Protein AF-A0A3N9NXD2-F1 (afdb_monomer_lite)

Radius of gyration: 14.03 Å; chains: 1; bounding box: 36×24×41 Å

Foldseek 3Di:
DPDPLVVLLVLLVVVLLVVVQVVVCVVVVHRPPCVSVVVCCVPPVVVLVVLLVQALLSQAPVVVPCVSVSDNDDPNGDNDDD

Sequence (82 aa):
MCADSDIKFLHVQRRRIEYDKWCEGCAIGRDPGSVYVENWIENYAGLYRMAWNNSLCKRCRHYRECGLQVLPVCEQYDDHEQ

Secondary structure (DSSP, 8-state):
---HHHHHHHHHHHHHHHHHHHHHHHHHTS---HHHHHHHHHHHHHHHHHHHHHSGGGT-TTHHHHGGG--S--TT------

pLDDT: mean 88.66, std 11.99, range [41.81, 98.12]

Structure (mmCIF, N/CA/C/O backbone):
data_AF-A0A3N9NXD2-F1
#
_entry.id   AF-A0A3N9NXD2-F1
#
loop_
_atom_site.group_PDB
_atom_site.id
_atom_site.type_symbol
_atom_site.label_atom_id
_atom_site.label_alt_id
_atom_site.label_comp_id
_atom_site.label_asym_id
_atom_site.label_entity_id
_atom_site.label_seq_id
_atom_site.pdbx_PDB_ins_code
_atom_site.Cartn_x
_atom_site.Cartn_y
_atom_site.Cartn_z
_atom_site.occupancy
_atom_site.B_iso_or_equiv
_atom_site.auth_seq_id
_atom_site.auth_comp_id
_atom_site.auth_asym_id
_atom_site.auth_atom_id
_atom_site.pdbx_PDB_model_num
ATOM 1 N N . MET A 1 1 ? 19.478 13.690 -8.902 1.00 42.00 1 MET A N 1
ATOM 2 C CA . MET A 1 1 ? 18.325 13.232 -9.703 1.00 42.00 1 MET A CA 1
ATOM 3 C C . MET A 1 1 ? 17.508 12.318 -8.807 1.00 42.00 1 MET A C 1
ATOM 5 O O . MET A 1 1 ? 17.996 11.243 -8.488 1.00 42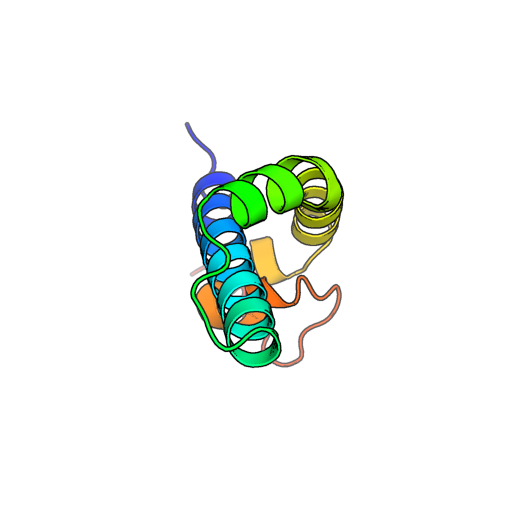.00 1 MET A O 1
ATOM 9 N N . CYS A 1 2 ? 16.353 12.758 -8.301 1.00 45.03 2 CYS A N 1
ATOM 10 C CA . CYS A 1 2 ? 15.442 11.836 -7.616 1.00 45.03 2 CYS A CA 1
ATOM 11 C C . CYS A 1 2 ? 14.900 10.880 -8.680 1.00 45.03 2 CYS A C 1
ATOM 13 O O . CYS A 1 2 ? 14.382 11.341 -9.696 1.00 45.03 2 CYS A O 1
ATOM 15 N N . ALA A 1 3 ? 15.122 9.579 -8.508 1.00 61.59 3 ALA A N 1
ATOM 16 C CA . ALA A 1 3 ? 14.771 8.590 -9.514 1.00 61.59 3 ALA A CA 1
ATOM 17 C C . ALA A 1 3 ? 13.245 8.564 -9.704 1.00 61.59 3 ALA A C 1
ATOM 19 O O . ALA A 1 3 ? 12.502 8.557 -8.727 1.00 61.59 3 ALA A O 1
ATOM 20 N N . ASP A 1 4 ? 12.771 8.508 -10.950 1.00 69.81 4 ASP A N 1
ATOM 21 C CA . ASP A 1 4 ? 11.342 8.431 -11.312 1.00 69.81 4 ASP A CA 1
ATOM 22 C C . ASP A 1 4 ? 10.588 7.316 -10.542 1.00 69.81 4 ASP A C 1
ATOM 24 O O . ASP A 1 4 ? 9.422 7.445 -10.164 1.00 69.81 4 ASP A O 1
ATOM 28 N N . SER A 1 5 ? 11.310 6.248 -10.189 1.00 75.38 5 SER A N 1
ATOM 29 C CA . SER A 1 5 ? 10.838 5.151 -9.337 1.00 75.38 5 SER A CA 1
ATOM 30 C C . SER A 1 5 ? 10.432 5.578 -7.917 1.00 75.38 5 SER A C 1
ATOM 32 O O . SER A 1 5 ? 9.509 4.985 -7.358 1.00 75.38 5 SER A O 1
ATOM 34 N N . ASP A 1 6 ? 11.088 6.572 -7.311 1.00 84.12 6 ASP A N 1
ATOM 35 C CA . ASP A 1 6 ? 10.755 7.033 -5.955 1.00 84.12 6 ASP A CA 1
ATOM 36 C C . ASP A 1 6 ? 9.455 7.844 -5.944 1.00 84.12 6 ASP A C 1
ATOM 38 O O . ASP A 1 6 ? 8.642 7.699 -5.031 1.00 84.12 6 ASP A O 1
ATOM 42 N N . ILE A 1 7 ? 9.205 8.634 -6.993 1.00 88.94 7 ILE A N 1
ATOM 43 C CA . ILE A 1 7 ? 7.944 9.373 -7.161 1.00 88.94 7 ILE A CA 1
ATOM 44 C C . ILE A 1 7 ? 6.782 8.391 -7.355 1.00 88.94 7 ILE A C 1
ATOM 46 O O . ILE A 1 7 ? 5.747 8.513 -6.691 1.00 88.94 7 ILE A O 1
ATOM 50 N N . LYS A 1 8 ? 6.966 7.379 -8.215 1.00 91.69 8 LYS A N 1
ATOM 51 C CA . LYS A 1 8 ? 5.981 6.305 -8.425 1.00 91.69 8 LYS A CA 1
ATOM 52 C C . LYS A 1 8 ? 5.680 5.555 -7.127 1.00 91.69 8 LYS A C 1
ATOM 54 O O . LYS A 1 8 ? 4.509 5.358 -6.799 1.00 91.69 8 LYS A O 1
ATOM 59 N N . PHE A 1 9 ? 6.719 5.206 -6.364 1.00 93.31 9 PHE A N 1
ATOM 60 C CA . PHE A 1 9 ? 6.563 4.537 -5.074 1.00 93.31 9 PHE A CA 1
ATOM 61 C C . PHE A 1 9 ? 5.734 5.367 -4.092 1.00 93.31 9 PHE A C 1
ATOM 63 O O . PHE A 1 9 ? 4.767 4.852 -3.537 1.00 93.31 9 PHE A O 1
ATOM 70 N N . LEU A 1 10 ? 6.080 6.643 -3.889 1.00 92.94 10 LEU A N 1
ATOM 71 C CA . LEU A 1 10 ? 5.366 7.505 -2.941 1.00 92.94 10 LEU A CA 1
ATOM 72 C C . LEU A 1 10 ? 3.883 7.625 -3.297 1.00 92.94 10 LEU A C 1
ATOM 74 O O . LEU A 1 10 ? 3.023 7.571 -2.416 1.00 92.94 10 LEU A O 1
ATOM 78 N N . HIS A 1 11 ? 3.570 7.738 -4.591 1.00 93.81 11 HIS A N 1
ATOM 79 C CA . HIS A 1 11 ? 2.186 7.797 -5.040 1.00 93.81 11 HIS A CA 1
ATOM 80 C C . HIS A 1 11 ? 1.418 6.508 -4.717 1.00 93.81 11 HIS A C 1
ATOM 82 O O . HIS A 1 11 ? 0.315 6.562 -4.169 1.00 93.81 11 HIS A O 1
ATOM 88 N N . VAL A 1 12 ? 2.009 5.352 -5.019 1.00 94.81 12 VAL A N 1
ATOM 89 C CA . VAL A 1 12 ? 1.388 4.042 -4.794 1.00 94.81 12 VAL A CA 1
ATOM 90 C C . VAL A 1 12 ? 1.272 3.708 -3.310 1.00 94.81 12 VAL A C 1
ATOM 92 O O . VAL A 1 12 ? 0.237 3.198 -2.889 1.00 94.81 12 VAL A O 1
ATOM 95 N N . GLN A 1 13 ? 2.285 4.031 -2.504 1.00 95.06 13 GLN A N 1
ATOM 96 C CA . GLN A 1 13 ? 2.249 3.850 -1.053 1.00 95.06 13 GLN A CA 1
ATOM 97 C C . GLN A 1 13 ? 1.110 4.659 -0.434 1.00 95.06 13 GLN A C 1
ATOM 99 O O . GLN A 1 13 ? 0.315 4.115 0.327 1.00 95.06 13 GLN A O 1
ATOM 104 N N . ARG A 1 14 ? 0.983 5.939 -0.802 1.00 95.06 14 ARG A N 1
ATOM 105 C CA . ARG A 1 14 ? -0.116 6.780 -0.326 1.00 95.06 14 ARG A CA 1
ATOM 106 C C . ARG A 1 14 ? -1.475 6.194 -0.706 1.00 95.06 14 ARG A C 1
ATOM 108 O O . ARG A 1 14 ? -2.343 6.075 0.152 1.00 95.06 14 ARG A O 1
ATOM 115 N N . ARG A 1 15 ? -1.641 5.780 -1.966 1.00 95.19 15 ARG A N 1
ATOM 116 C CA . ARG A 1 15 ? -2.895 5.184 -2.446 1.00 95.19 15 ARG A CA 1
ATOM 117 C C . ARG A 1 15 ? -3.225 3.882 -1.710 1.00 95.19 15 ARG A C 1
ATOM 119 O O . ARG A 1 15 ? -4.391 3.619 -1.435 1.00 95.19 15 ARG A O 1
ATOM 126 N N . ARG A 1 16 ? -2.209 3.081 -1.370 1.00 95.38 16 ARG A N 1
ATOM 127 C CA . ARG A 1 16 ? -2.380 1.853 -0.588 1.00 95.38 16 ARG A CA 1
ATOM 128 C C . ARG A 1 16 ? -2.857 2.140 0.831 1.00 95.38 16 ARG A C 1
ATOM 130 O O . ARG A 1 16 ? -3.819 1.520 1.266 1.00 95.38 16 ARG A O 1
ATOM 137 N N . ILE A 1 17 ? -2.237 3.108 1.506 1.00 96.06 17 ILE A N 1
ATOM 138 C CA . ILE A 1 17 ? -2.656 3.557 2.841 1.00 96.06 17 ILE A CA 1
ATOM 139 C C . ILE A 1 17 ? -4.105 4.049 2.810 1.00 96.06 17 ILE A C 1
ATOM 141 O O . ILE A 1 17 ? -4.892 3.679 3.674 1.00 96.06 17 ILE A O 1
ATOM 145 N N . GLU A 1 18 ? -4.471 4.862 1.816 1.00 95.38 18 GLU A N 1
ATOM 146 C CA . GLU A 1 18 ? -5.839 5.372 1.654 1.00 95.38 18 GLU A CA 1
ATOM 147 C C . GLU A 1 18 ? -6.854 4.232 1.462 1.00 95.38 18 GLU A C 1
ATOM 149 O O . GLU A 1 18 ? -7.916 4.254 2.082 1.00 95.38 18 GLU A O 1
ATOM 154 N N . TYR A 1 19 ? -6.512 3.216 0.663 1.00 95.19 19 TYR A N 1
ATOM 155 C CA . TYR A 1 19 ? -7.350 2.032 0.457 1.00 95.19 19 TYR A CA 1
ATOM 156 C C . TYR A 1 19 ? -7.520 1.211 1.741 1.00 95.19 19 TYR A C 1
ATOM 158 O O . TYR A 1 19 ? -8.646 0.940 2.155 1.00 95.19 19 TYR A O 1
ATOM 166 N N . ASP A 1 20 ? -6.416 0.857 2.403 1.00 95.62 20 ASP A N 1
ATOM 167 C CA . ASP A 1 20 ? -6.449 0.038 3.617 1.00 95.62 20 ASP A CA 1
ATOM 168 C C . ASP A 1 20 ? -7.181 0.783 4.757 1.00 95.62 20 ASP A C 1
ATOM 170 O O . ASP A 1 20 ? -8.022 0.204 5.448 1.00 95.62 20 ASP A O 1
ATOM 174 N N . LYS A 1 21 ? -6.958 2.102 4.886 1.00 96.88 21 LYS A N 1
ATOM 175 C CA . LYS A 1 21 ? -7.665 2.968 5.842 1.00 96.88 21 LYS A CA 1
ATOM 176 C C . LYS A 1 21 ? -9.165 3.042 5.551 1.00 96.88 21 LYS A C 1
ATOM 178 O O . LYS A 1 21 ? -9.963 3.052 6.486 1.00 96.88 21 LYS A O 1
ATOM 183 N N . TRP A 1 22 ? -9.563 3.102 4.279 1.00 96.62 22 TRP A N 1
ATOM 184 C CA . TRP A 1 22 ? -10.976 3.066 3.896 1.00 96.62 22 TRP A CA 1
ATOM 185 C C . TRP A 1 22 ? -11.626 1.739 4.290 1.00 96.62 22 TRP A C 1
ATOM 187 O O . TRP A 1 22 ? -12.690 1.742 4.906 1.00 96.62 22 TRP A O 1
ATOM 197 N N . CYS A 1 23 ? -10.969 0.613 3.998 1.00 96.81 23 CYS A N 1
ATOM 198 C CA . CYS A 1 23 ? -11.448 -0.712 4.390 1.00 96.81 23 CYS A CA 1
ATOM 199 C C . CYS A 1 23 ? -11.625 -0.838 5.910 1.00 96.81 23 CYS A C 1
ATOM 201 O O . CYS A 1 23 ? -12.679 -1.291 6.359 1.00 96.81 23 CYS A O 1
ATOM 203 N N . GLU A 1 24 ? -10.643 -0.384 6.694 1.00 97.56 24 GLU A N 1
ATOM 204 C CA . GLU A 1 24 ? -10.749 -0.337 8.157 1.00 97.56 24 GLU A CA 1
ATOM 205 C C . GLU A 1 24 ? -11.922 0.548 8.592 1.00 97.56 24 GLU A C 1
ATOM 207 O O . GLU A 1 24 ? -12.740 0.145 9.417 1.00 97.56 24 GLU A O 1
ATOM 212 N N . GLY A 1 25 ? -12.057 1.733 7.991 1.00 97.75 25 GLY A N 1
ATOM 213 C CA . GLY A 1 25 ? -13.133 2.667 8.300 1.00 97.75 25 GLY A CA 1
ATOM 214 C C . GLY A 1 25 ? -14.526 2.099 8.036 1.00 97.75 25 GLY A C 1
ATOM 215 O O . GLY A 1 25 ? 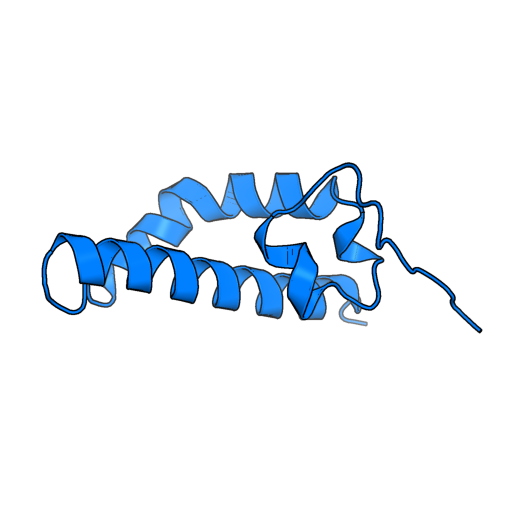-15.438 2.299 8.841 1.00 97.75 25 GLY A O 1
ATOM 2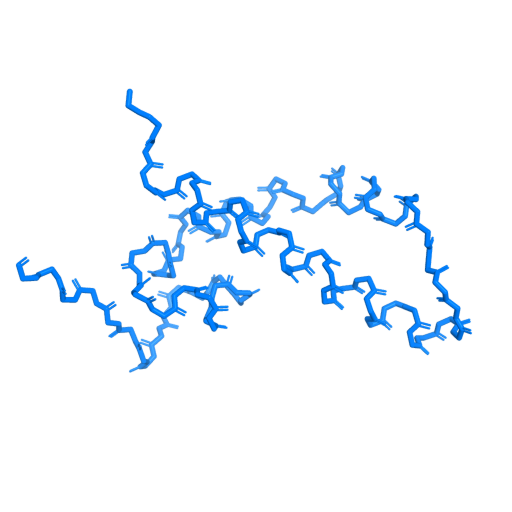16 N N . CYS A 1 26 ? -14.687 1.330 6.955 1.00 98.12 26 CYS A N 1
ATOM 217 C CA . CYS A 1 26 ? -15.907 0.572 6.687 1.00 98.12 26 CYS A CA 1
ATOM 218 C C . CYS A 1 26 ? -16.178 -0.491 7.761 1.00 98.12 26 CYS A C 1
ATOM 220 O O . CYS A 1 26 ? -17.333 -0.677 8.136 1.00 98.12 26 CYS A O 1
ATOM 222 N N . ALA A 1 27 ? -15.143 -1.165 8.271 1.00 97.62 27 ALA A N 1
ATOM 223 C CA . ALA A 1 27 ? -15.287 -2.193 9.302 1.00 97.62 27 ALA A CA 1
ATOM 224 C C . ALA A 1 27 ? -15.698 -1.609 10.665 1.00 97.62 27 ALA A C 1
ATOM 226 O O . ALA A 1 27 ? -16.536 -2.188 11.355 1.00 97.62 27 ALA A O 1
ATOM 227 N N . ILE A 1 28 ? -15.145 -0.451 11.043 1.00 97.38 28 ILE A N 1
ATOM 228 C CA . ILE A 1 28 ? -15.421 0.196 12.339 1.00 97.38 28 ILE A CA 1
ATOM 229 C C . ILE A 1 28 ? -16.543 1.247 12.286 1.00 97.38 28 ILE A C 1
ATOM 231 O O . ILE A 1 28 ? -16.908 1.808 13.319 1.00 97.38 28 ILE A O 1
ATOM 235 N N . GLY A 1 29 ? -17.068 1.554 11.096 1.00 97.88 29 GLY A N 1
ATOM 236 C CA . GLY A 1 29 ? -18.129 2.543 10.881 1.00 97.88 29 GLY A CA 1
ATOM 237 C C . GLY A 1 29 ? -17.717 4.002 11.128 1.00 97.88 29 GLY A C 1
ATOM 238 O O . GLY A 1 29 ? -18.581 4.840 11.387 1.00 97.88 29 GLY A O 1
ATOM 239 N N . ARG A 1 30 ? -16.417 4.323 11.096 1.00 96.25 30 ARG A N 1
ATOM 240 C CA . ARG A 1 30 ? -15.873 5.680 11.314 1.00 96.25 30 ARG A CA 1
ATOM 241 C C . ARG A 1 30 ? -14.476 5.836 10.713 1.00 96.25 30 ARG A C 1
ATOM 243 O O . ARG A 1 30 ? -13.824 4.842 10.433 1.00 96.25 30 ARG A O 1
ATOM 250 N N . ASP A 1 31 ? -13.984 7.069 10.573 1.00 96.44 31 ASP A N 1
ATOM 251 C CA . ASP A 1 31 ? -12.589 7.318 10.175 1.00 96.44 31 ASP A CA 1
ATOM 252 C C . ASP A 1 31 ? -11.619 6.753 11.246 1.00 96.44 31 ASP A C 1
ATOM 254 O O . ASP A 1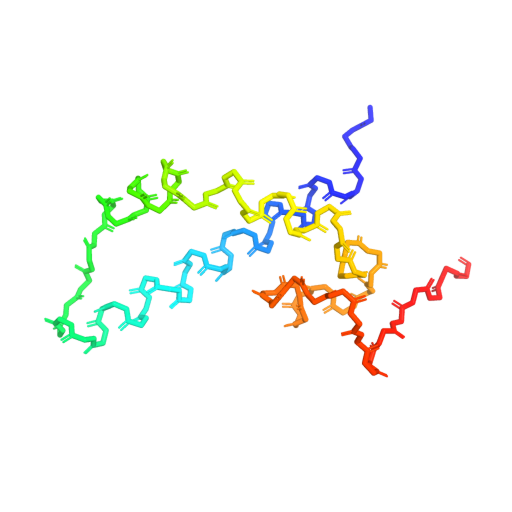 31 ? -11.716 7.155 12.411 1.00 96.44 31 ASP A O 1
ATOM 258 N N . PRO A 1 32 ? -10.682 5.847 10.889 1.00 96.38 32 PRO A N 1
ATOM 259 C CA . PRO A 1 32 ? -9.674 5.315 11.815 1.00 96.38 32 PRO A CA 1
ATOM 260 C C . PRO A 1 32 ? -8.682 6.358 12.369 1.00 96.38 32 PRO A C 1
ATOM 262 O O . PRO A 1 32 ? -7.969 6.085 13.333 1.00 96.38 32 PRO A O 1
ATOM 265 N N . GLY A 1 33 ? -8.614 7.549 11.770 1.00 94.88 33 GLY A N 1
ATOM 266 C CA . GLY A 1 33 ? -7.737 8.646 12.174 1.00 94.88 33 GLY A CA 1
ATOM 267 C C . GLY A 1 33 ? -6.296 8.518 11.668 1.00 94.88 33 GLY A C 1
ATOM 268 O O . GLY A 1 33 ? -5.982 7.698 10.803 1.00 94.88 33 GLY A O 1
ATOM 269 N N . SER A 1 34 ? -5.411 9.378 12.183 1.00 95.75 34 SER A N 1
ATOM 270 C CA . SER A 1 34 ? -3.980 9.394 11.833 1.00 95.75 34 SER A CA 1
ATOM 271 C C . SER A 1 34 ? -3.197 8.239 12.458 1.00 95.75 34 SER A C 1
ATOM 273 O O . SER A 1 34 ? -2.260 7.750 11.837 1.00 95.75 34 SER A O 1
ATOM 275 N N . VAL A 1 35 ? -3.633 7.743 13.621 1.00 95.81 35 VAL A N 1
ATOM 276 C CA . VAL A 1 35 ? -3.008 6.608 14.326 1.00 95.81 35 VAL A CA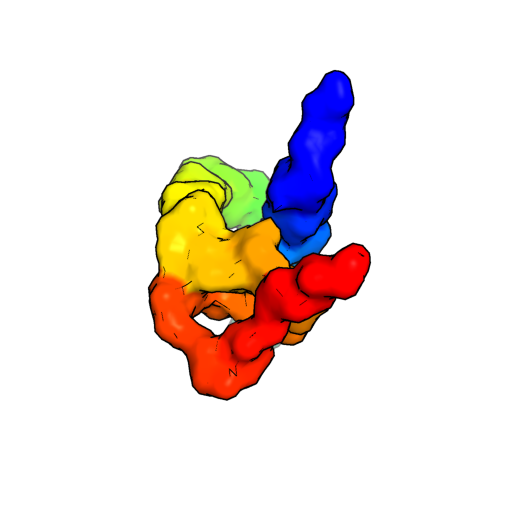 1
ATOM 277 C C . VAL A 1 35 ? -2.952 5.362 13.439 1.00 95.81 35 VAL A C 1
ATOM 279 O O . VAL A 1 35 ? -1.971 4.627 13.452 1.00 95.81 35 VAL A O 1
ATOM 282 N N . TYR A 1 36 ? -3.974 5.143 12.606 1.00 97.00 36 TYR A N 1
ATOM 283 C CA . TYR A 1 36 ? -3.951 4.059 11.626 1.00 97.00 36 TYR A CA 1
ATOM 284 C C . TYR A 1 36 ? -2.793 4.203 10.632 1.00 97.00 36 TYR A C 1
ATOM 286 O O . TYR A 1 36 ? -2.119 3.227 10.323 1.00 97.00 36 TYR A O 1
ATOM 294 N N . VAL A 1 37 ? -2.548 5.420 10.139 1.00 96.69 37 VAL A N 1
ATOM 295 C CA . VAL A 1 37 ? -1.484 5.698 9.164 1.00 96.69 37 VAL A CA 1
ATOM 296 C C . VAL A 1 37 ? -0.108 5.494 9.792 1.00 96.69 37 VAL A C 1
ATOM 298 O O . VAL A 1 37 ? 0.750 4.873 9.171 1.00 96.69 37 VAL A O 1
ATOM 301 N N . GLU A 1 38 ? 0.089 5.969 11.021 1.00 97.19 38 GLU A N 1
ATOM 302 C CA . GLU A 1 38 ? 1.326 5.773 11.790 1.00 97.19 38 GLU A CA 1
ATOM 303 C C . GLU A 1 38 ? 1.610 4.278 11.992 1.00 97.19 38 GLU A C 1
ATOM 305 O O . GLU A 1 38 ? 2.657 3.787 11.566 1.00 97.19 38 GLU A O 1
ATOM 310 N N . ASN A 1 39 ? 0.623 3.525 12.491 1.00 97.19 39 ASN A N 1
ATOM 311 C CA . ASN A 1 39 ? 0.724 2.073 12.646 1.00 97.19 39 ASN A CA 1
ATOM 312 C C . ASN A 1 39 ? 0.977 1.363 11.310 1.00 97.19 39 ASN A C 1
ATOM 314 O O . ASN A 1 39 ? 1.730 0.388 11.255 1.00 97.19 39 ASN A O 1
ATOM 318 N N . TRP A 1 40 ? 0.355 1.826 10.222 1.00 97.25 40 TRP A N 1
ATOM 319 C CA . TRP A 1 40 ? 0.581 1.260 8.897 1.00 97.25 40 TRP A CA 1
ATOM 320 C C . TRP A 1 40 ? 2.040 1.453 8.467 1.00 97.25 40 TRP A C 1
ATOM 322 O O . TRP A 1 40 ? 2.677 0.521 7.973 1.00 97.25 40 TRP A O 1
ATOM 332 N N . ILE A 1 41 ? 2.597 2.647 8.689 1.00 95.38 41 ILE A N 1
ATOM 333 C CA . ILE A 1 41 ? 3.986 2.964 8.345 1.00 95.38 41 ILE A CA 1
ATOM 334 C C . ILE A 1 41 ? 4.956 2.099 9.149 1.00 95.38 41 ILE A C 1
ATOM 336 O O . ILE A 1 41 ? 5.846 1.486 8.559 1.00 95.38 41 ILE A O 1
ATOM 340 N N . GLU A 1 42 ? 4.765 2.010 10.462 1.00 96.75 42 GLU A N 1
ATOM 341 C CA . GLU A 1 42 ? 5.650 1.251 11.348 1.00 96.75 42 GLU A CA 1
ATOM 342 C C . GLU A 1 42 ? 5.659 -0.248 11.026 1.00 96.75 42 GLU A C 1
ATOM 344 O O . GLU A 1 42 ? 6.723 -0.865 10.989 1.00 96.75 42 GLU A O 1
ATOM 349 N N . ASN A 1 43 ? 4.491 -0.829 10.738 1.00 96.06 43 ASN A N 1
ATOM 350 C CA . ASN A 1 43 ? 4.351 -2.281 10.612 1.00 96.06 43 ASN A CA 1
ATOM 351 C C . ASN A 1 43 ? 4.427 -2.794 9.164 1.00 96.06 43 ASN A C 1
ATOM 353 O O . ASN A 1 43 ? 4.853 -3.928 8.939 1.00 96.06 43 ASN A O 1
ATOM 357 N N . TYR A 1 44 ? 4.031 -1.988 8.172 1.00 95.19 44 TYR A N 1
ATOM 358 C CA . TYR A 1 44 ? 3.836 -2.462 6.794 1.00 95.19 44 TYR A CA 1
ATOM 359 C C . TYR A 1 44 ? 4.689 -1.739 5.747 1.00 95.19 44 TYR A C 1
ATOM 361 O O . TYR A 1 44 ? 4.988 -2.339 4.711 1.00 95.19 44 TYR A O 1
ATOM 369 N N . ALA A 1 45 ? 5.141 -0.498 5.978 1.00 94.12 45 ALA A N 1
ATOM 370 C CA . ALA A 1 45 ? 5.833 0.268 4.931 1.00 94.12 45 ALA A CA 1
ATOM 371 C C . ALA A 1 45 ? 7.126 -0.398 4.437 1.00 94.12 45 ALA A C 1
ATOM 373 O O . ALA A 1 45 ? 7.410 -0.359 3.237 1.00 94.12 45 ALA A O 1
ATOM 374 N N . GLY A 1 46 ? 7.893 -1.024 5.336 1.00 95.19 46 GLY A N 1
ATOM 375 C CA . GLY A 1 46 ? 9.126 -1.731 4.978 1.00 95.19 46 GLY A CA 1
ATOM 376 C C . GLY A 1 46 ? 8.864 -2.903 4.031 1.00 95.19 46 GLY A C 1
ATOM 377 O O . GLY A 1 46 ? 9.450 -2.976 2.948 1.00 95.19 46 GLY A O 1
ATOM 378 N N . LEU A 1 47 ? 7.918 -3.773 4.396 1.00 93.88 47 LEU A N 1
ATOM 379 C CA . LEU A 1 47 ? 7.507 -4.914 3.574 1.00 93.88 47 LEU A CA 1
ATOM 380 C C . LEU A 1 47 ? 6.910 -4.460 2.240 1.00 93.88 47 LEU A C 1
ATOM 382 O O . LEU A 1 47 ? 7.243 -5.012 1.193 1.00 93.88 47 LEU A O 1
ATOM 386 N N . TYR A 1 48 ? 6.087 -3.411 2.258 1.00 94.75 48 TYR A N 1
ATOM 387 C CA . TYR A 1 48 ? 5.489 -2.865 1.046 1.00 94.75 48 TYR A CA 1
ATOM 388 C C . TYR A 1 48 ? 6.542 -2.301 0.085 1.00 94.75 48 TYR A C 1
ATOM 390 O O . TYR A 1 48 ? 6.477 -2.544 -1.119 1.00 94.75 48 TYR A O 1
ATOM 398 N N . ARG A 1 49 ? 7.566 -1.605 0.600 1.00 94.69 49 ARG A N 1
ATOM 399 C CA . ARG A 1 49 ? 8.695 -1.128 -0.214 1.00 94.69 49 ARG A CA 1
ATOM 400 C C . ARG A 1 49 ? 9.509 -2.281 -0.798 1.00 94.69 49 ARG A C 1
ATOM 402 O O . ARG A 1 49 ? 9.899 -2.208 -1.962 1.00 94.69 49 ARG A O 1
ATOM 409 N N . MET A 1 50 ? 9.744 -3.347 -0.033 1.00 94.19 50 MET A N 1
ATOM 410 C CA . MET A 1 50 ? 10.399 -4.549 -0.558 1.00 94.19 50 MET A CA 1
ATOM 411 C C . MET A 1 50 ? 9.582 -5.188 -1.686 1.00 94.19 50 MET A C 1
ATOM 413 O O . MET A 1 50 ? 10.131 -5.474 -2.749 1.00 94.19 50 MET A O 1
ATOM 417 N N . ALA A 1 51 ? 8.273 -5.355 -1.490 1.00 93.31 51 ALA A N 1
ATOM 418 C CA . ALA A 1 51 ? 7.380 -5.901 -2.506 1.00 93.31 51 ALA A CA 1
ATOM 419 C C . ALA A 1 51 ? 7.341 -5.020 -3.765 1.00 93.31 51 ALA A C 1
ATOM 421 O O . ALA A 1 51 ? 7.503 -5.525 -4.871 1.00 93.31 51 ALA A O 1
ATOM 422 N N . TRP A 1 52 ? 7.248 -3.696 -3.608 1.00 93.56 52 TRP A N 1
ATOM 423 C CA . TRP A 1 52 ? 7.331 -2.742 -4.716 1.00 93.56 52 TRP A CA 1
ATOM 424 C C . TRP A 1 52 ? 8.621 -2.898 -5.527 1.00 93.56 52 TRP A C 1
ATOM 426 O O . TRP A 1 52 ? 8.575 -2.973 -6.756 1.00 93.56 52 TRP A O 1
ATOM 436 N N . ASN A 1 53 ? 9.769 -2.995 -4.854 1.00 92.38 53 ASN A N 1
ATOM 437 C CA . ASN A 1 53 ? 11.070 -3.126 -5.512 1.00 92.38 53 ASN A CA 1
ATOM 438 C C . ASN A 1 53 ? 11.200 -4.411 -6.344 1.00 92.38 53 ASN A C 1
ATOM 440 O O . ASN A 1 53 ? 11.907 -4.398 -7.361 1.00 92.38 53 ASN A O 1
ATOM 444 N N . ASN A 1 54 ? 10.505 -5.469 -5.916 1.00 91.31 54 ASN A N 1
ATOM 445 C CA . ASN A 1 54 ? 10.432 -6.772 -6.576 1.00 91.31 54 ASN A CA 1
ATOM 446 C C . ASN A 1 54 ? 9.269 -6.883 -7.578 1.00 91.31 54 ASN A C 1
ATOM 448 O O . ASN A 1 54 ? 9.175 -7.878 -8.291 1.00 91.31 54 ASN A O 1
ATOM 452 N N . SER A 1 55 ? 8.383 -5.887 -7.638 1.00 90.94 55 SER A N 1
ATOM 453 C CA . SER A 1 55 ? 7.223 -5.891 -8.526 1.00 90.94 55 SER A CA 1
ATOM 454 C C . SER A 1 55 ? 7.564 -5.377 -9.924 1.00 90.94 55 SER A C 1
ATOM 456 O O . SER A 1 55 ? 8.395 -4.476 -10.099 1.00 90.94 55 SER A O 1
ATOM 458 N N . LEU A 1 56 ? 6.835 -5.876 -10.924 1.00 89.94 56 LEU A N 1
ATOM 459 C CA . LEU A 1 56 ? 6.846 -5.298 -12.272 1.00 89.94 56 LEU A CA 1
ATOM 460 C C . LEU A 1 56 ? 6.210 -3.896 -12.288 1.00 89.94 56 LEU A C 1
ATOM 462 O O . LEU A 1 56 ? 6.553 -3.051 -13.115 1.00 89.94 56 LEU A O 1
ATOM 466 N N . CYS A 1 57 ? 5.338 -3.598 -11.319 1.00 89.19 57 CYS A N 1
ATOM 467 C CA . CYS A 1 57 ? 4.628 -2.325 -11.209 1.00 89.19 57 CYS A CA 1
ATOM 468 C C . CYS A 1 57 ? 5.555 -1.104 -11.133 1.00 89.19 57 CYS A C 1
ATOM 470 O O . CYS A 1 57 ? 5.148 -0.025 -11.557 1.00 89.19 57 CYS A O 1
ATOM 472 N N . LYS A 1 58 ? 6.802 -1.250 -10.657 1.00 88.88 58 LYS A N 1
ATOM 473 C CA . LYS A 1 58 ? 7.747 -0.120 -10.596 1.00 88.88 58 LYS A CA 1
ATOM 474 C C . LYS A 1 58 ? 8.136 0.423 -11.975 1.00 88.88 58 LYS A C 1
ATOM 476 O O . LYS A 1 58 ? 8.523 1.586 -12.088 1.00 88.88 58 LYS A O 1
ATOM 481 N N . ARG A 1 59 ? 8.070 -0.431 -13.001 1.00 88.25 59 ARG A N 1
ATOM 482 C CA . ARG A 1 59 ? 8.388 -0.105 -14.400 1.00 88.25 59 ARG A CA 1
ATOM 483 C C . ARG A 1 59 ? 7.142 0.063 -15.263 1.00 88.25 59 ARG A C 1
ATOM 485 O O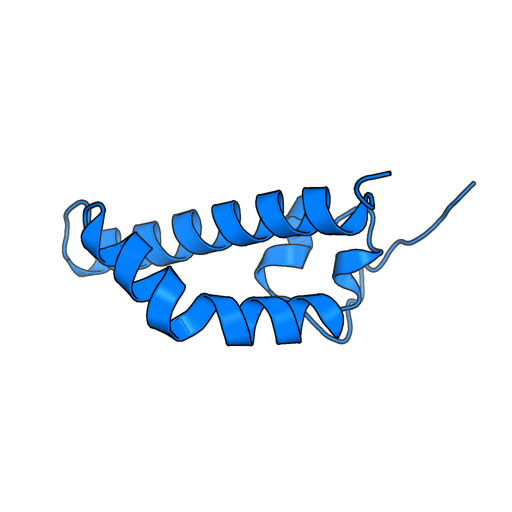 . ARG A 1 59 ? 7.217 0.706 -16.297 1.00 88.25 59 ARG A O 1
ATOM 492 N N . CYS A 1 60 ? 6.004 -0.447 -14.805 1.00 88.62 60 CYS A N 1
ATOM 493 C CA . CYS A 1 60 ? 4.752 -0.389 -15.543 1.00 88.62 60 CYS A CA 1
ATOM 494 C C . CYS A 1 60 ? 4.225 1.050 -15.696 1.00 88.62 60 CYS A C 1
ATOM 496 O O . CYS A 1 60 ? 4.190 1.827 -14.736 1.00 88.62 60 CYS A O 1
ATOM 498 N N . ARG A 1 61 ? 3.729 1.400 -16.884 1.00 86.69 61 ARG A N 1
ATOM 499 C CA . ARG A 1 61 ? 3.032 2.674 -17.135 1.00 86.69 61 ARG A CA 1
ATOM 500 C C . ARG A 1 61 ? 1.713 2.773 -16.364 1.00 86.69 61 ARG A C 1
ATOM 502 O O . ARG A 1 61 ? 1.354 3.847 -15.880 1.00 86.69 61 ARG A O 1
ATOM 509 N N . HIS A 1 62 ? 1.061 1.631 -16.165 1.00 88.06 62 HIS A N 1
ATOM 510 C CA . HIS A 1 62 ? -0.182 1.459 -15.410 1.00 88.06 62 HIS A CA 1
ATOM 511 C C . HIS A 1 62 ? 0.033 1.320 -13.897 1.00 88.06 62 HIS A C 1
ATOM 513 O O . HIS A 1 62 ? -0.840 0.837 -13.175 1.00 88.06 62 HIS A O 1
ATOM 519 N N . TYR A 1 63 ? 1.187 1.755 -13.367 1.00 89.31 63 TYR A N 1
ATOM 520 C CA . TYR A 1 63 ? 1.513 1.634 -11.939 1.00 89.31 63 TYR A CA 1
ATOM 521 C C . TYR A 1 63 ? 0.455 2.249 -11.012 1.00 89.31 63 TYR A C 1
ATOM 523 O O . TYR A 1 63 ? 0.339 1.851 -9.855 1.00 89.31 63 TYR A O 1
ATOM 531 N N . ARG A 1 64 ? -0.329 3.217 -11.501 1.00 88.38 64 ARG A N 1
ATOM 532 C CA . ARG A 1 64 ? -1.428 3.811 -10.737 1.00 88.38 64 ARG A CA 1
ATOM 533 C C . ARG A 1 64 ? -2.545 2.806 -10.488 1.00 88.38 64 ARG A C 1
ATOM 535 O O . ARG A 1 64 ? -3.106 2.829 -9.396 1.00 88.38 64 ARG A O 1
ATOM 542 N N . GLU A 1 65 ? -2.862 1.954 -11.459 1.00 84.81 65 GLU A N 1
ATOM 543 C CA . GLU A 1 65 ? -3.879 0.909 -11.329 1.00 84.81 65 GLU A CA 1
ATOM 544 C C . GLU A 1 65 ? -3.313 -0.351 -10.658 1.00 84.81 65 GLU A C 1
ATOM 546 O O . GLU A 1 65 ? -3.863 -0.820 -9.663 1.00 84.81 65 GLU A O 1
ATOM 551 N N . CYS A 1 66 ? -2.191 -0.879 -11.160 1.00 85.94 66 CYS A N 1
ATOM 552 C CA . CYS A 1 66 ? -1.664 -2.177 -10.722 1.00 85.94 66 CYS A CA 1
ATOM 553 C C . CYS A 1 66 ? -0.729 -2.096 -9.505 1.00 85.94 66 CYS A C 1
ATOM 555 O O . CYS A 1 66 ? -0.543 -3.083 -8.792 1.00 85.94 66 CYS A O 1
ATOM 557 N N . GLY A 1 67 ? -0.162 -0.919 -9.220 1.00 85.75 67 GLY A N 1
ATOM 558 C CA . GLY A 1 67 ? 0.858 -0.742 -8.184 1.00 85.75 67 GLY A CA 1
ATOM 559 C C . GLY A 1 67 ? 0.377 -1.023 -6.767 1.00 85.75 67 GLY A C 1
ATOM 560 O O . GLY A 1 67 ? 1.192 -1.388 -5.929 1.00 85.75 67 GLY A O 1
ATOM 561 N N . LEU A 1 68 ? -0.930 -0.932 -6.507 1.00 88.12 68 LEU A N 1
ATOM 562 C CA . LEU A 1 68 ? -1.539 -1.268 -5.213 1.00 88.12 68 LEU A CA 1
ATOM 563 C C . LEU A 1 68 ? -1.295 -2.720 -4.786 1.00 88.12 68 LEU A C 1
ATOM 565 O O . LEU A 1 68 ? -1.252 -3.015 -3.589 1.00 88.12 68 LEU A O 1
ATOM 569 N N . GLN A 1 69 ? -1.180 -3.623 -5.761 1.00 85.19 69 GLN A N 1
ATOM 570 C CA . GLN A 1 69 ? -1.038 -5.055 -5.516 1.00 85.19 69 GLN A CA 1
ATOM 571 C C . GLN A 1 69 ? 0.418 -5.522 -5.510 1.00 85.19 69 GLN A C 1
ATOM 573 O O . GLN A 1 69 ? 0.667 -6.645 -5.083 1.00 85.19 69 GLN A O 1
ATOM 578 N N . VAL A 1 70 ? 1.366 -4.678 -5.950 1.00 88.38 70 VAL A N 1
ATOM 579 C CA . VAL A 1 70 ? 2.810 -4.981 -5.991 1.00 88.38 70 VAL A CA 1
ATOM 580 C C . VAL A 1 70 ? 3.110 -6.380 -6.552 1.00 88.38 70 VAL A C 1
ATOM 582 O O . VAL A 1 70 ? 3.914 -7.132 -6.004 1.00 88.38 70 VAL A O 1
ATOM 585 N N . LEU A 1 71 ? 2.437 -6.744 -7.649 1.00 83.56 71 LEU A N 1
ATOM 586 C CA . LEU A 1 71 ? 2.507 -8.098 -8.190 1.00 83.56 71 LEU A CA 1
ATOM 587 C C . LEU A 1 71 ? 3.857 -8.380 -8.876 1.00 83.56 71 LEU A C 1
ATOM 589 O O . LEU A 1 71 ? 4.374 -7.528 -9.612 1.00 83.56 71 LEU A O 1
ATOM 593 N N . PRO A 1 72 ? 4.408 -9.597 -8.708 1.00 80.94 72 PRO A N 1
ATOM 594 C CA . PRO A 1 72 ? 5.602 -10.032 -9.429 1.00 80.94 72 PRO A CA 1
ATOM 595 C C . PRO A 1 72 ? 5.311 -10.385 -10.897 1.00 80.94 72 PRO A C 1
ATOM 597 O O . PRO A 1 72 ? 6.235 -10.458 -11.698 1.00 80.94 72 PRO A O 1
ATOM 600 N N . VAL A 1 73 ? 4.041 -10.605 -11.253 1.00 81.75 73 VAL A N 1
ATOM 601 C CA . VAL A 1 73 ? 3.575 -10.940 -12.606 1.00 81.75 73 VAL A CA 1
ATOM 602 C C . VAL A 1 73 ? 2.288 -10.159 -12.880 1.00 81.75 73 VAL A C 1
ATOM 604 O O . VAL A 1 73 ? 1.420 -10.092 -12.013 1.00 81.75 73 VAL A O 1
ATOM 607 N N . CYS A 1 74 ? 2.160 -9.547 -14.059 1.00 80.56 74 CYS A N 1
ATOM 608 C CA . CYS A 1 74 ? 0.978 -8.777 -14.449 1.00 80.56 74 CYS A CA 1
ATOM 609 C C . CYS A 1 74 ? 0.681 -8.991 -15.939 1.00 80.56 74 CYS A C 1
ATOM 611 O O . CYS A 1 74 ? 1.529 -8.708 -16.778 1.00 80.56 74 CYS A O 1
ATOM 613 N N . GLU A 1 75 ? -0.522 -9.469 -16.264 1.00 81.81 75 GLU A N 1
ATOM 614 C CA . GLU A 1 75 ? -0.965 -9.698 -17.653 1.00 81.81 75 GLU A CA 1
ATOM 615 C C . GLU A 1 75 ? -1.125 -8.394 -18.449 1.00 81.81 75 GLU A C 1
ATOM 617 O O . GLU A 1 75 ? -1.046 -8.392 -19.671 1.00 81.81 75 GLU A O 1
ATOM 622 N N . GLN A 1 76 ? -1.324 -7.278 -17.744 1.00 82.75 76 GLN A N 1
ATOM 623 C CA . GLN A 1 76 ? -1.456 -5.927 -18.297 1.00 82.75 76 GLN A CA 1
ATOM 624 C C . GLN A 1 76 ? -0.154 -5.124 -18.160 1.00 82.75 76 GLN A C 1
ATOM 626 O O . GLN A 1 76 ? -0.175 -3.892 -18.144 1.00 82.75 76 GLN A O 1
ATOM 631 N N . TYR A 1 77 ? 0.976 -5.807 -17.960 1.00 84.62 77 TYR A N 1
ATOM 632 C CA . TYR A 1 77 ? 2.267 -5.142 -17.873 1.00 84.62 77 TYR A CA 1
ATOM 633 C C . TYR A 1 77 ? 2.588 -4.445 -19.196 1.00 84.62 77 TYR A C 1
ATOM 635 O O . TYR A 1 77 ? 2.615 -5.080 -20.246 1.00 84.62 77 TYR A O 1
ATOM 643 N N . ASP A 1 78 ? 2.846 -3.143 -19.111 1.00 85.12 78 ASP A N 1
ATOM 644 C CA . ASP A 1 78 ? 3.272 -2.309 -20.228 1.00 85.12 78 ASP A CA 1
ATOM 645 C C . ASP A 1 78 ? 4.444 -1.437 -19.770 1.00 85.12 78 ASP A C 1
ATOM 647 O O . ASP A 1 78 ? 4.291 -0.581 -18.887 1.00 85.12 78 ASP A O 1
ATOM 651 N N . ASP A 1 79 ? 5.616 -1.694 -20.345 1.00 82.44 79 ASP A N 1
ATOM 652 C CA . ASP A 1 79 ? 6.853 -0.944 -20.143 1.00 82.44 79 ASP A CA 1
ATOM 653 C C . ASP A 1 79 ? 7.403 -0.335 -21.431 1.00 82.44 79 ASP A C 1
ATOM 655 O O . ASP A 1 79 ? 8.592 -0.024 -21.475 1.00 82.44 79 ASP A O 1
ATOM 659 N N . HIS A 1 80 ? 6.565 -0.131 -22.458 1.00 68.25 80 HIS A N 1
ATOM 660 C CA . HIS A 1 80 ? 6.997 0.493 -23.706 1.00 68.25 80 HIS A CA 1
ATOM 661 C C . HIS A 1 80 ? 7.516 1.926 -23.472 1.00 68.25 80 HIS A C 1
ATOM 663 O O . HIS A 1 80 ? 6.775 2.910 -23.527 1.00 68.25 80 HIS A O 1
ATOM 669 N N . GLU A 1 81 ? 8.825 2.029 -23.240 1.00 55.62 81 GLU A N 1
ATOM 670 C CA . GLU A 1 81 ? 9.642 3.195 -23.549 1.00 55.62 81 GLU A CA 1
ATOM 671 C C . GLU A 1 81 ? 9.720 3.295 -25.081 1.00 55.62 81 GLU A C 1
ATOM 673 O O . GLU A 1 81 ? 10.252 2.401 -25.742 1.00 55.62 81 GLU A O 1
ATOM 678 N N . GLN A 1 82 ? 9.127 4.347 -25.652 1.00 41.81 82 GLN A N 1
ATOM 679 C CA . GLN A 1 82 ? 9.536 4.843 -26.970 1.00 41.81 82 GLN A CA 1
ATOM 680 C C . GLN A 1 82 ? 10.679 5.833 -26.787 1.00 41.81 82 GLN A C 1
ATOM 682 O O . GLN A 1 82 ? 10.551 6.690 -25.880 1.00 41.81 82 GLN A O 1
#